Protein AF-A0A820NND4-F1 (afdb_monomer)

Foldseek 3Di:
DDDPPDPDPPDPPPPLAQQADDPDNVVSQQQGFQLLLQDLVSVVVVVVVVVVDPDDSVNRDDCVQFPDHRNDGNNVCVVVVVDRDDPPPPPVVVVCVVVVDPDDDDDPPPPVDPVVVVVVVVCCVVVVVVVCVVVVVVVVVVVVVVVVVVVVVVVVVVDDDDDD

Sequence (164 aa):
YETLGFFDQSDSLENVTGFLVGCYAFDALLQSSLICFFDSICLSNILAYFPTINITSDNILNINQTKFEPNTTIGTLANNLFIEDWTIETLFSVYYSKCAPILCIYTFTERNSFLQVLTTLLGVYGGLTVALRMCIPYAVRFWCNRKVANRNERKKDRAPCYIK

Secondary structure (DSSP, 8-state):
--------S-S-----TT----SSHHHHHHH-B-GGGG-HHHHHHHHHT-TT----GGGPPPGGG-SS-TT-BHHHHHHTTT---------HHHHHHHH--SS----------HHHHHHHHHHHHHHHHHHHHHHHHHHHHHHHHHHHHHHHHHHHTTPPPPP-

Organism: NCBI:txid433720

pLDDT: mean 77.4, std 16.3, range [33.5, 96.38]

Mean predicted aligned error: 18.75 Å

Radius of gyration: 41.76 Å; Cα contacts (8 Å, |Δi|>4): 82; chains: 1; bounding box: 80×32×127 Å

Structure (mmCIF, N/CA/C/O backbone):
data_AF-A0A820NND4-F1
#
_entry.id   AF-A0A820NND4-F1
#
loop_
_atom_site.group_PDB
_atom_site.id
_atom_site.type_symbol
_atom_site.label_atom_id
_atom_site.label_alt_id
_atom_site.label_comp_id
_atom_site.label_asym_id
_atom_site.label_entity_id
_atom_site.label_seq_id
_atom_site.pdbx_PDB_ins_code
_atom_site.Cartn_x
_atom_site.Cartn_y
_atom_site.Cartn_z
_atom_site.occupancy
_atom_site.B_iso_or_equiv
_atom_site.auth_seq_id
_atom_site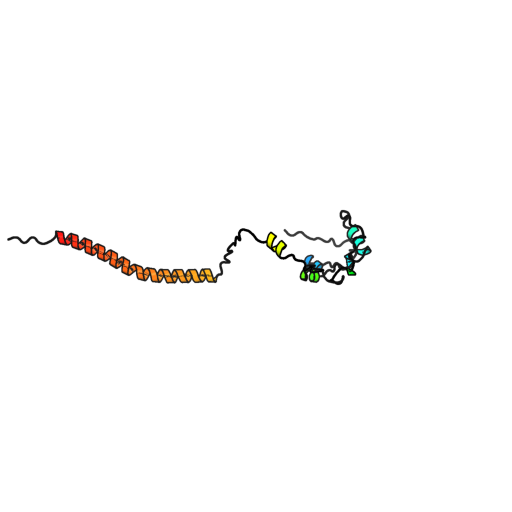.auth_comp_id
_atom_site.auth_asym_id
_atom_site.auth_atom_id
_atom_site.pdbx_PDB_model_num
ATOM 1 N N . TYR A 1 1 ? 7.160 -16.564 9.570 1.00 34.47 1 TYR A N 1
ATOM 2 C CA . TYR A 1 1 ? 6.862 -16.908 8.171 1.00 34.47 1 TYR A CA 1
ATOM 3 C C . TYR A 1 1 ? 7.721 -15.985 7.324 1.00 34.47 1 TYR A C 1
ATOM 5 O O . TYR A 1 1 ? 7.304 -14.907 6.948 1.00 34.47 1 TYR A O 1
ATOM 13 N N . GLU A 1 2 ? 8.984 -16.342 7.140 1.00 33.50 2 GLU A N 1
ATOM 14 C CA . GLU A 1 2 ? 9.898 -15.570 6.298 1.00 33.50 2 GLU A CA 1
ATOM 15 C C . GLU A 1 2 ? 10.087 -16.389 5.030 1.00 33.50 2 GLU A C 1
ATOM 17 O O . GLU A 1 2 ? 10.706 -17.450 5.051 1.00 33.50 2 GLU A O 1
ATOM 22 N N . THR A 1 3 ? 9.455 -15.969 3.939 1.00 41.94 3 THR A N 1
ATOM 23 C CA . THR A 1 3 ? 9.791 -16.505 2.623 1.00 41.94 3 THR A CA 1
ATOM 24 C C . THR A 1 3 ? 11.106 -15.863 2.211 1.00 41.94 3 THR A C 1
ATOM 26 O O . THR A 1 3 ? 11.145 -14.678 1.883 1.00 41.94 3 THR A O 1
ATOM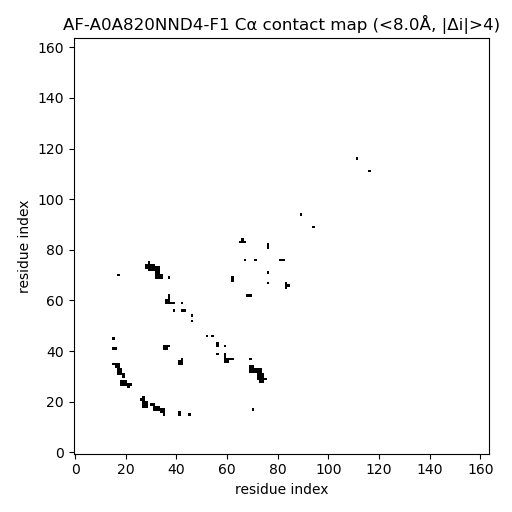 29 N N . LEU A 1 4 ? 12.181 -16.648 2.284 1.00 39.22 4 LEU A N 1
ATOM 30 C CA . LEU A 1 4 ? 13.488 -16.337 1.719 1.00 39.22 4 LEU A CA 1
ATOM 31 C C . LEU A 1 4 ? 13.320 -16.090 0.214 1.00 39.22 4 LEU A C 1
ATOM 33 O O . LEU A 1 4 ? 13.181 -17.029 -0.567 1.00 39.22 4 LEU A O 1
ATOM 37 N N . GLY A 1 5 ? 13.309 -14.819 -0.183 1.00 36.97 5 GLY A N 1
ATOM 38 C CA . GLY A 1 5 ? 13.517 -14.413 -1.567 1.00 36.97 5 GLY A CA 1
ATOM 39 C C . GLY A 1 5 ? 14.991 -14.589 -1.905 1.00 36.97 5 GLY A C 1
ATOM 40 O O . GLY A 1 5 ? 15.771 -13.651 -1.779 1.00 36.97 5 GLY A O 1
ATOM 41 N N . PHE A 1 6 ? 15.379 -15.812 -2.254 1.00 33.91 6 PHE A N 1
ATOM 42 C CA . PHE A 1 6 ? 16.713 -16.127 -2.751 1.00 33.91 6 PHE A CA 1
ATOM 43 C C . PHE A 1 6 ? 16.725 -15.823 -4.255 1.00 33.91 6 PHE A C 1
ATOM 45 O O . PHE A 1 6 ? 16.221 -16.611 -5.051 1.00 33.91 6 PHE A O 1
ATOM 52 N N . PHE A 1 7 ? 17.241 -14.656 -4.645 1.00 42.69 7 PHE A N 1
ATOM 53 C CA . PHE A 1 7 ? 17.721 -14.464 -6.012 1.00 42.69 7 PHE A CA 1
ATOM 54 C C . PHE A 1 7 ? 19.113 -15.086 -6.060 1.00 42.69 7 PHE A C 1
ATOM 56 O O . PHE A 1 7 ? 20.052 -14.560 -5.463 1.00 42.69 7 PHE A O 1
ATOM 63 N N . ASP A 1 8 ? 19.207 -16.260 -6.678 1.00 37.28 8 ASP A N 1
ATOM 64 C CA . ASP A 1 8 ? 20.468 -16.957 -6.879 1.00 37.28 8 ASP A CA 1
ATOM 65 C C . ASP A 1 8 ? 21.388 -16.097 -7.751 1.00 37.28 8 ASP A C 1
ATOM 67 O O . ASP A 1 8 ? 21.061 -15.726 -8.880 1.00 37.28 8 ASP A O 1
ATOM 71 N N . GLN A 1 9 ? 22.531 -15.725 -7.184 1.00 54.28 9 GLN A N 1
ATOM 72 C CA . GLN A 1 9 ? 23.549 -14.920 -7.837 1.00 54.28 9 GLN A CA 1
ATOM 73 C C . GLN A 1 9 ? 24.458 -15.829 -8.673 1.00 54.28 9 GLN A C 1
ATOM 75 O O . GLN A 1 9 ? 25.640 -15.982 -8.377 1.00 54.28 9 GLN A O 1
ATOM 80 N N . SER A 1 10 ? 23.902 -16.444 -9.717 1.00 45.97 10 SER A N 1
ATOM 81 C CA . SER A 1 10 ? 24.680 -17.152 -10.741 1.00 45.97 10 SER A CA 1
ATOM 82 C C . SER A 1 10 ? 23.904 -17.356 -12.039 1.00 45.97 10 SER A C 1
ATOM 84 O O . SER A 1 10 ? 23.789 -18.460 -12.543 1.00 45.97 10 SER A O 1
ATOM 86 N N . ASP A 1 11 ? 23.418 -16.269 -12.614 1.00 44.12 11 ASP A N 1
ATOM 87 C CA . ASP A 1 11 ? 23.246 -16.152 -14.058 1.00 44.12 11 ASP A CA 1
ATOM 88 C C . ASP A 1 11 ? 23.486 -14.683 -14.395 1.00 44.12 11 ASP A C 1
ATOM 90 O O . ASP A 1 11 ? 23.286 -13.810 -13.545 1.00 44.12 11 ASP A O 1
ATOM 94 N N . SER A 1 12 ? 24.001 -14.381 -15.584 1.00 47.91 12 SER A N 1
ATOM 95 C CA . SER A 1 12 ? 24.131 -13.000 -16.047 1.00 47.91 12 SER A CA 1
ATOM 96 C C . SER A 1 12 ? 22.742 -12.363 -16.045 1.00 47.91 12 SER A C 1
ATOM 98 O O . SER A 1 12 ? 21.985 -12.551 -16.993 1.00 47.91 12 SER A O 1
ATOM 100 N N . LEU A 1 13 ? 22.392 -11.677 -14.952 1.00 55.59 13 LEU A N 1
ATOM 101 C CA . LEU A 1 13 ? 21.123 -10.986 -14.798 1.00 55.59 13 LEU A CA 1
ATOM 102 C C . LEU A 1 13 ? 21.115 -9.901 -15.868 1.00 55.59 13 LEU A C 1
ATOM 104 O O . LEU A 1 13 ? 21.756 -8.860 -15.708 1.00 55.59 13 LEU A O 1
ATOM 108 N N . GLU A 1 14 ? 20.470 -10.187 -16.997 1.00 55.84 14 GLU A N 1
ATOM 109 C CA . GLU A 1 14 ? 20.181 -9.172 -17.992 1.00 55.84 14 GLU A CA 1
ATOM 110 C C . GLU A 1 14 ? 19.430 -8.072 -17.255 1.00 55.84 14 GLU A C 1
ATOM 112 O O . GLU A 1 14 ? 18.321 -8.264 -16.755 1.00 55.84 14 GLU A O 1
ATOM 117 N N . ASN A 1 15 ? 20.115 -6.946 -17.069 1.00 66.19 15 ASN A N 1
ATOM 118 C CA . ASN A 1 15 ? 19.592 -5.837 -16.306 1.00 66.19 15 ASN A CA 1
ATOM 119 C C . ASN A 1 15 ? 18.410 -5.262 -17.084 1.00 66.19 15 ASN A C 1
ATOM 121 O O . ASN A 1 15 ? 18.590 -4.531 -18.061 1.00 66.19 15 ASN A O 1
ATOM 125 N N . VAL A 1 16 ? 17.201 -5.638 -16.678 1.00 79.06 16 VAL A N 1
ATOM 126 C CA . VAL A 1 16 ? 15.974 -5.142 -17.284 1.00 79.06 16 VAL A CA 1
ATOM 127 C C . VAL A 1 16 ? 15.888 -3.649 -16.994 1.00 79.06 16 VAL A C 1
ATOM 129 O O . VAL A 1 16 ? 15.886 -3.216 -15.842 1.00 79.06 16 VAL A O 1
ATOM 132 N N . THR A 1 17 ? 15.829 -2.845 -18.053 1.00 81.75 17 THR A N 1
ATOM 133 C CA . THR A 1 17 ? 15.889 -1.387 -17.921 1.00 81.75 17 THR A CA 1
ATOM 134 C C . THR A 1 17 ? 14.736 -0.883 -17.051 1.00 81.75 17 THR A C 1
ATOM 136 O O . THR A 1 17 ? 13.571 -1.181 -17.308 1.00 81.75 17 THR A O 1
ATOM 139 N N . GLY A 1 18 ? 15.074 -0.116 -16.013 1.00 83.19 18 GLY A N 1
ATOM 140 C CA . GLY A 1 18 ? 14.122 0.440 -15.050 1.00 83.19 18 GLY A CA 1
ATOM 141 C C . GLY A 1 18 ? 13.883 -0.415 -13.807 1.00 83.19 18 GLY A C 1
ATOM 142 O O . GLY A 1 18 ? 13.487 0.140 -12.788 1.00 83.19 18 GLY A O 1
ATOM 143 N N . PHE A 1 19 ? 14.183 -1.715 -13.822 1.00 87.31 19 PHE A N 1
ATOM 144 C CA . PHE A 1 19 ? 14.053 -2.557 -12.633 1.00 87.31 19 PHE A CA 1
ATOM 145 C C . PHE A 1 19 ? 15.344 -2.553 -11.816 1.00 87.31 19 PHE A C 1
ATOM 147 O O . PHE A 1 19 ? 16.424 -2.858 -12.311 1.00 87.31 19 PHE A O 1
ATOM 154 N N . LEU A 1 20 ? 15.221 -2.205 -10.540 1.00 88.62 20 LEU A N 1
ATOM 155 C CA . LEU A 1 20 ? 16.307 -2.210 -9.571 1.00 88.62 20 LEU A CA 1
ATOM 156 C C . LEU A 1 20 ? 16.200 -3.451 -8.690 1.00 88.62 20 LEU A C 1
ATOM 158 O O . LEU A 1 20 ? 15.112 -3.863 -8.285 1.00 88.62 20 LEU A O 1
ATOM 162 N N . VAL A 1 21 ? 17.355 -4.009 -8.342 1.00 86.00 21 VAL A N 1
ATOM 163 C CA . VAL A 1 21 ? 17.486 -5.086 -7.359 1.00 86.00 21 VAL A CA 1
ATOM 164 C C . VAL A 1 21 ? 18.204 -4.523 -6.138 1.00 86.00 21 VAL A C 1
ATOM 166 O O . VAL A 1 21 ? 19.191 -3.799 -6.262 1.00 86.00 21 VAL A O 1
ATOM 169 N N . GLY A 1 22 ? 17.709 -4.843 -4.947 1.00 83.12 22 GLY A N 1
ATOM 170 C CA . GLY A 1 22 ? 18.282 -4.381 -3.688 1.00 83.12 22 GLY A CA 1
ATOM 171 C C . GLY A 1 22 ? 17.993 -5.346 -2.547 1.00 83.12 22 GLY A C 1
ATOM 172 O O . GLY A 1 22 ? 17.242 -6.306 -2.710 1.00 83.12 22 GLY A O 1
ATOM 173 N N . CYS A 1 23 ? 18.579 -5.083 -1.375 1.00 86.56 23 CYS A N 1
ATOM 174 C CA . CYS A 1 23 ? 18.433 -5.950 -0.199 1.00 86.56 23 CYS A CA 1
ATOM 175 C C . CYS A 1 23 ? 16.974 -6.093 0.263 1.00 86.56 23 CYS A C 1
ATOM 177 O O . CYS A 1 23 ? 16.589 -7.142 0.772 1.00 86.56 23 CYS A O 1
ATOM 179 N N . TYR A 1 24 ? 16.164 -5.047 0.070 1.00 88.56 24 TYR A N 1
ATOM 180 C CA . TYR A 1 24 ? 14.727 -5.073 0.316 1.00 88.56 24 TYR A CA 1
ATOM 181 C C . TYR A 1 24 ? 13.982 -5.001 -1.012 1.00 88.56 24 TYR A C 1
ATOM 183 O O . TYR A 1 24 ? 14.028 -3.981 -1.701 1.00 88.56 24 TYR A O 1
ATOM 191 N N . ALA A 1 25 ? 13.256 -6.072 -1.344 1.00 87.81 25 ALA A N 1
ATOM 192 C CA . ALA A 1 25 ? 12.493 -6.164 -2.588 1.00 87.81 25 ALA A CA 1
ATOM 193 C C . ALA A 1 25 ? 11.485 -5.012 -2.740 1.00 87.81 25 ALA A C 1
ATOM 195 O O . ALA A 1 25 ? 11.331 -4.478 -3.831 1.00 87.81 25 ALA A O 1
ATOM 196 N N . PHE A 1 26 ? 10.842 -4.586 -1.647 1.00 90.19 26 PHE A N 1
ATOM 197 C CA . PHE A 1 26 ? 9.904 -3.461 -1.670 1.00 90.19 26 PHE A CA 1
ATOM 198 C C . PHE A 1 26 ? 10.582 -2.113 -1.930 1.00 90.19 26 PHE A C 1
ATOM 200 O O . PHE A 1 26 ? 10.074 -1.341 -2.737 1.00 90.19 26 PHE A O 1
ATOM 207 N N . ASP A 1 27 ? 11.726 -1.831 -1.303 1.00 91.25 27 ASP A N 1
ATOM 208 C CA . ASP A 1 27 ? 12.440 -0.568 -1.533 1.00 91.25 27 ASP A CA 1
ATOM 209 C C . ASP A 1 27 ? 12.994 -0.504 -2.957 1.00 91.25 27 ASP A C 1
ATOM 211 O O . ASP A 1 27 ? 12.856 0.513 -3.637 1.00 91.25 27 ASP A O 1
ATOM 215 N N . ALA A 1 28 ? 13.563 -1.615 -3.433 1.00 90.62 28 ALA A N 1
ATOM 216 C CA . ALA A 1 28 ? 14.046 -1.742 -4.801 1.00 90.62 28 ALA A CA 1
ATOM 217 C C . ALA A 1 28 ? 12.901 -1.577 -5.813 1.00 90.62 28 ALA A C 1
ATOM 219 O O . ALA A 1 28 ? 13.035 -0.834 -6.785 1.00 90.62 28 ALA A O 1
ATOM 220 N N . LEU A 1 29 ? 11.737 -2.180 -5.541 1.00 92.56 29 LEU A N 1
ATOM 221 C CA . LEU A 1 29 ? 10.535 -2.015 -6.355 1.00 92.56 29 LEU A CA 1
ATOM 222 C C . LEU A 1 29 ? 10.077 -0.555 -6.383 1.00 92.56 29 LEU A C 1
ATOM 224 O O . LEU A 1 29 ? 9.863 -0.015 -7.458 1.00 92.56 29 LEU A O 1
ATOM 228 N N . LEU A 1 30 ? 9.961 0.116 -5.236 1.00 94.12 30 LEU A N 1
ATOM 229 C CA . LEU A 1 30 ? 9.502 1.510 -5.179 1.00 94.12 30 LEU A CA 1
ATOM 230 C C . LEU A 1 30 ? 10.455 2.480 -5.891 1.00 94.12 30 LEU A C 1
ATOM 232 O O . LEU A 1 30 ? 10.007 3.502 -6.410 1.00 94.12 30 LEU A O 1
ATOM 236 N N . GLN A 1 31 ? 11.750 2.172 -5.927 1.00 93.19 31 GLN A N 1
ATOM 237 C CA . GLN A 1 31 ? 12.744 2.961 -6.656 1.00 93.19 31 GLN A CA 1
ATOM 238 C C . GLN A 1 31 ? 12.804 2.623 -8.153 1.00 93.19 31 GLN A C 1
ATOM 240 O O . GLN A 1 31 ? 13.311 3.430 -8.929 1.00 93.19 31 GLN A O 1
ATOM 245 N N . SER A 1 32 ? 12.292 1.461 -8.565 1.00 93.44 32 SER A N 1
ATOM 246 C CA . SER A 1 32 ? 12.254 1.031 -9.967 1.00 93.44 32 SER A CA 1
ATOM 247 C C . SER A 1 32 ? 11.281 1.879 -10.792 1.00 93.44 32 SER A C 1
ATOM 249 O O . SER A 1 32 ? 10.390 2.522 -10.239 1.00 93.44 32 SER A O 1
ATOM 251 N N . SER A 1 33 ? 11.415 1.860 -12.116 1.00 93.00 33 SER A N 1
ATOM 252 C CA . SER A 1 33 ? 10.508 2.480 -13.087 1.00 93.00 33 SER A CA 1
ATOM 253 C C . SER A 1 33 ? 9.907 1.438 -14.037 1.00 93.00 33 SER A C 1
ATOM 255 O O . SER A 1 33 ? 10.498 0.391 -14.296 1.00 93.00 33 SER A O 1
ATOM 257 N N . LEU A 1 34 ? 8.720 1.727 -14.583 1.00 90.81 34 LEU A N 1
ATOM 258 C CA . LEU A 1 34 ? 8.012 0.841 -15.523 1.00 90.81 34 LEU A CA 1
ATOM 259 C C . LEU A 1 34 ? 8.397 1.094 -16.993 1.00 90.81 34 LEU A C 1
ATOM 261 O O . LEU A 1 34 ? 7.642 0.753 -17.902 1.00 90.81 34 LEU A O 1
ATOM 265 N N . ILE A 1 35 ? 9.563 1.686 -17.254 1.00 90.81 35 ILE A N 1
ATOM 266 C CA . ILE A 1 35 ? 9.974 2.089 -18.608 1.00 90.81 35 ILE A CA 1
ATOM 267 C C . ILE A 1 35 ? 9.987 0.920 -19.605 1.00 90.81 35 ILE A C 1
ATOM 269 O O . ILE A 1 35 ? 9.626 1.093 -20.765 1.00 90.81 35 ILE A O 1
ATOM 273 N N . CYS A 1 36 ? 10.315 -0.288 -19.140 1.00 88.12 36 CYS A N 1
ATOM 274 C CA . CYS A 1 36 ? 10.344 -1.502 -19.955 1.00 88.12 36 CYS A CA 1
ATOM 275 C C . CYS A 1 36 ? 8.993 -1.844 -20.613 1.00 88.12 36 CYS A C 1
ATOM 277 O O . CYS A 1 36 ? 8.965 -2.446 -21.681 1.00 88.12 36 CYS A O 1
ATOM 279 N N . PHE A 1 37 ? 7.866 -1.428 -20.024 1.00 87.69 37 PHE A N 1
ATOM 280 C CA . PHE A 1 37 ? 6.530 -1.692 -20.574 1.00 87.69 37 PHE A CA 1
ATOM 281 C C . PHE A 1 37 ? 6.187 -0.831 -21.800 1.00 87.69 37 PHE A C 1
ATOM 283 O O . PHE A 1 37 ? 5.192 -1.097 -22.476 1.00 87.69 37 PHE A O 1
ATOM 290 N N . PHE A 1 38 ? 7.009 0.180 -22.096 1.00 88.50 38 PHE A N 1
ATOM 291 C CA . PHE A 1 38 ? 6.901 1.029 -23.284 1.00 88.50 38 PHE A CA 1
ATOM 292 C C . PHE A 1 38 ? 7.840 0.576 -24.418 1.00 88.50 38 PHE A C 1
ATOM 294 O O . PHE A 1 38 ? 7.802 1.151 -25.504 1.00 88.50 38 PHE A O 1
ATOM 301 N N . ASP A 1 39 ? 8.673 -0.449 -24.191 1.00 88.00 39 ASP A N 1
ATOM 302 C CA . ASP A 1 39 ? 9.608 -0.992 -25.179 1.00 88.00 39 ASP A CA 1
ATOM 303 C C . ASP A 1 39 ? 9.261 -2.449 -25.521 1.00 88.00 39 ASP A C 1
ATOM 305 O O . ASP A 1 39 ? 9.293 -3.345 -24.674 1.00 88.00 39 ASP A O 1
ATOM 309 N N . SER A 1 40 ? 8.977 -2.689 -26.802 1.00 85.19 40 SER A N 1
ATOM 310 C CA . SER A 1 40 ? 8.675 -4.013 -27.358 1.00 85.19 40 SER A CA 1
ATOM 311 C C . SER A 1 40 ? 9.725 -5.084 -27.049 1.00 85.19 40 SER A C 1
ATOM 313 O O . SER A 1 40 ? 9.373 -6.234 -26.780 1.00 85.19 40 SER A O 1
ATOM 315 N N . ILE A 1 41 ? 11.009 -4.722 -27.088 1.00 85.75 41 ILE A N 1
ATOM 316 C CA . ILE A 1 41 ? 12.129 -5.655 -26.957 1.00 85.75 41 ILE A CA 1
ATOM 317 C C . ILE A 1 41 ? 12.269 -6.033 -25.489 1.00 85.75 41 ILE A C 1
ATOM 319 O O . ILE A 1 41 ? 12.308 -7.213 -25.143 1.00 85.75 41 ILE A O 1
ATOM 323 N N . CYS A 1 42 ? 12.263 -5.023 -24.619 1.00 86.81 42 CYS A N 1
ATOM 324 C CA . CYS A 1 42 ? 12.365 -5.219 -23.182 1.00 86.81 42 CYS A CA 1
ATOM 325 C C . CYS A 1 42 ? 11.200 -6.070 -22.649 1.00 86.81 42 CYS A C 1
ATOM 327 O O . CYS A 1 42 ? 11.419 -7.047 -21.930 1.00 86.81 42 CYS A O 1
ATOM 329 N N . LEU A 1 43 ? 9.969 -5.759 -23.067 1.00 86.25 43 LEU A N 1
ATOM 330 C CA . LEU A 1 43 ? 8.781 -6.516 -22.679 1.00 86.25 43 LEU A CA 1
ATOM 331 C C . LEU A 1 43 ? 8.843 -7.973 -23.162 1.00 86.25 43 LEU A C 1
ATOM 333 O O . LEU A 1 43 ? 8.530 -8.883 -22.395 1.00 86.25 43 LEU A O 1
ATOM 337 N N . SER A 1 44 ? 9.287 -8.208 -24.400 1.00 85.12 44 SER A N 1
ATOM 338 C CA . SER A 1 44 ? 9.428 -9.563 -24.954 1.00 85.12 44 SER A CA 1
ATOM 339 C C . SER A 1 44 ? 10.450 -10.398 -24.178 1.00 85.12 44 SER A C 1
ATOM 341 O O . SER A 1 44 ? 10.199 -11.573 -23.906 1.00 85.12 44 SER A O 1
ATOM 343 N N . ASN A 1 45 ? 11.562 -9.786 -23.759 1.00 84.50 45 ASN A N 1
ATOM 344 C CA . ASN A 1 45 ? 12.580 -10.455 -22.950 1.00 84.50 45 ASN A CA 1
ATOM 345 C C . ASN A 1 45 ? 12.034 -10.850 -21.574 1.00 84.50 45 ASN A C 1
ATOM 347 O O . ASN A 1 45 ? 12.250 -11.977 -21.142 1.00 84.50 45 ASN A O 1
ATOM 351 N N . ILE A 1 46 ? 11.269 -9.974 -20.908 1.00 84.06 46 ILE A N 1
ATOM 352 C CA . ILE A 1 46 ? 10.606 -10.324 -19.640 1.00 84.06 46 ILE A CA 1
ATOM 353 C C . ILE A 1 46 ? 9.619 -11.476 -19.847 1.00 84.06 46 ILE A C 1
ATOM 355 O O . ILE A 1 46 ? 9.624 -12.438 -19.081 1.00 84.06 46 ILE A O 1
ATOM 359 N N . LEU A 1 47 ? 8.764 -11.391 -20.870 1.00 85.62 47 LEU A N 1
ATOM 360 C CA . LEU A 1 47 ? 7.726 -12.393 -21.127 1.00 85.62 47 LEU A CA 1
ATOM 361 C C . LEU A 1 47 ? 8.311 -13.780 -21.429 1.00 85.62 47 LEU A C 1
ATOM 363 O O . LEU A 1 47 ? 7.689 -14.781 -21.080 1.00 85.62 47 LEU A O 1
ATOM 367 N N . ALA A 1 48 ? 9.526 -13.858 -21.980 1.00 83.56 48 ALA A N 1
ATOM 368 C CA . ALA A 1 48 ? 10.230 -15.123 -22.185 1.00 83.56 48 ALA A CA 1
ATOM 369 C C . ALA A 1 48 ? 10.484 -15.896 -20.874 1.00 83.56 48 ALA A C 1
ATOM 371 O O . ALA A 1 48 ? 10.471 -17.127 -20.879 1.00 83.56 48 ALA A O 1
ATOM 372 N N . TYR A 1 49 ? 10.647 -15.199 -19.742 1.00 83.06 49 TYR A N 1
ATOM 373 C CA . TYR A 1 49 ? 10.782 -15.827 -18.421 1.00 83.06 49 TYR A CA 1
ATOM 374 C C . TYR A 1 49 ? 9.444 -16.319 -17.844 1.00 83.06 49 TYR A C 1
ATOM 376 O O . TYR A 1 49 ? 9.435 -17.117 -16.905 1.00 83.06 49 TYR A O 1
ATOM 384 N N . PHE A 1 50 ? 8.310 -15.885 -18.406 1.00 83.94 50 PHE A N 1
ATOM 385 C CA . PHE A 1 50 ? 6.962 -16.226 -17.946 1.00 83.94 50 PHE A CA 1
ATOM 386 C C . PHE A 1 50 ? 6.141 -16.905 -19.057 1.00 83.94 50 PHE A C 1
ATOM 388 O O . PHE A 1 50 ? 5.157 -16.341 -19.538 1.00 83.94 50 PHE A O 1
ATOM 395 N N . PRO A 1 51 ? 6.473 -18.154 -19.437 1.00 78.50 51 PRO A N 1
ATOM 396 C CA . PRO A 1 51 ? 5.866 -18.842 -20.584 1.00 78.50 51 PRO A CA 1
ATOM 397 C C . PRO A 1 51 ? 4.360 -19.122 -20.441 1.00 78.50 51 PRO A C 1
ATOM 399 O O . PRO A 1 51 ? 3.701 -19.490 -21.408 1.00 78.50 51 PRO A O 1
ATOM 402 N N . THR A 1 52 ? 3.795 -18.977 -19.240 1.00 82.00 52 THR A N 1
ATOM 403 C CA . THR A 1 52 ? 2.355 -19.124 -18.982 1.00 82.00 52 THR A CA 1
ATOM 404 C C . THR A 1 52 ? 1.550 -17.865 -19.313 1.00 82.00 52 THR A C 1
ATOM 406 O O . THR A 1 52 ? 0.322 -17.930 -19.388 1.00 82.00 52 THR A O 1
ATOM 409 N N . ILE A 1 53 ? 2.214 -16.723 -19.512 1.00 76.81 53 ILE A N 1
ATOM 410 C CA . ILE A 1 53 ? 1.585 -15.442 -19.821 1.00 76.81 53 ILE A CA 1
ATOM 411 C C . ILE A 1 53 ? 1.502 -15.298 -21.344 1.00 76.81 53 ILE A C 1
ATOM 413 O O . ILE A 1 53 ? 2.478 -14.973 -22.010 1.00 76.81 53 ILE A O 1
ATOM 417 N N . ASN A 1 54 ? 0.312 -15.522 -21.905 1.00 68.94 54 ASN A N 1
ATOM 418 C CA . ASN A 1 54 ? 0.058 -15.390 -23.342 1.00 68.94 54 ASN A CA 1
ATOM 419 C C . ASN A 1 54 ? -0.220 -13.925 -23.732 1.00 68.94 54 ASN A C 1
ATOM 421 O O . ASN A 1 54 ? -1.305 -13.593 -24.211 1.00 68.94 54 ASN A O 1
ATOM 425 N N . ILE A 1 55 ? 0.728 -13.033 -23.438 1.00 68.94 55 ILE A N 1
ATOM 426 C CA . ILE A 1 55 ? 0.680 -11.624 -23.841 1.00 68.94 55 ILE A CA 1
ATOM 427 C C . ILE A 1 55 ? 1.517 -11.474 -25.109 1.00 68.94 55 ILE A C 1
ATOM 429 O O . ILE A 1 55 ? 2.692 -11.827 -25.134 1.00 68.94 55 ILE A O 1
ATOM 433 N N . THR A 1 56 ? 0.907 -10.959 -26.170 1.00 65.69 56 THR A N 1
ATOM 434 C CA . THR A 1 56 ? 1.600 -10.618 -27.413 1.00 65.69 56 THR A CA 1
ATOM 435 C C . THR A 1 56 ? 2.315 -9.275 -27.276 1.00 65.69 56 THR A C 1
ATOM 437 O O . THR A 1 56 ? 1.861 -8.393 -26.546 1.00 65.69 56 THR A O 1
ATOM 440 N N . SER A 1 57 ? 3.402 -9.086 -28.029 1.00 63.53 57 SER A N 1
ATOM 441 C CA . SER A 1 57 ? 4.155 -7.823 -28.114 1.00 63.53 57 SER A CA 1
ATOM 442 C C . SER A 1 57 ? 3.316 -6.623 -28.575 1.00 63.53 57 SER A C 1
ATOM 444 O O . SER A 1 57 ? 3.786 -5.499 -28.506 1.00 63.53 57 SER A O 1
ATOM 446 N N . ASP A 1 58 ? 2.078 -6.832 -29.019 1.00 62.50 58 ASP A N 1
ATOM 447 C CA . ASP A 1 58 ? 1.136 -5.768 -29.385 1.00 62.50 58 ASP A CA 1
ATOM 448 C C . ASP A 1 58 ? 0.527 -5.040 -28.168 1.00 62.50 58 ASP A C 1
ATOM 450 O O . ASP A 1 58 ? -0.114 -4.004 -28.326 1.00 62.50 58 ASP A O 1
ATOM 454 N N . ASN A 1 59 ? 0.749 -5.538 -26.945 1.00 71.00 59 ASN A N 1
ATOM 455 C CA . ASN A 1 59 ? 0.206 -4.961 -25.707 1.00 71.00 59 ASN A CA 1
ATOM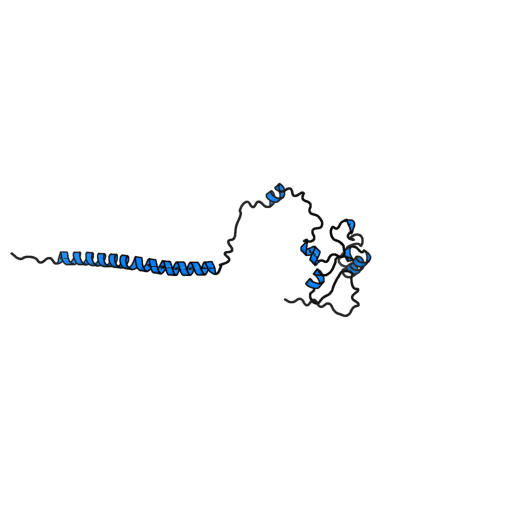 456 C C . ASN A 1 59 ? 1.123 -3.895 -25.070 1.00 71.00 59 ASN A C 1
ATOM 458 O O . ASN A 1 59 ? 1.040 -3.645 -23.865 1.00 71.00 59 ASN A O 1
ATOM 462 N N . ILE A 1 60 ? 2.022 -3.294 -25.851 1.00 82.00 60 ILE A N 1
ATOM 463 C CA . ILE A 1 60 ? 2.935 -2.243 -25.379 1.00 82.00 60 ILE A CA 1
ATOM 464 C C . ILE A 1 60 ? 2.136 -1.011 -24.954 1.00 82.00 60 ILE A C 1
ATOM 466 O O . ILE A 1 60 ? 1.195 -0.593 -25.633 1.00 82.00 60 ILE A O 1
ATOM 470 N N . LEU A 1 61 ? 2.538 -0.403 -23.837 1.00 83.56 61 LEU A N 1
ATOM 471 C CA . LEU A 1 61 ? 1.944 0.849 -23.384 1.00 83.56 61 LEU A CA 1
ATOM 472 C C . LEU A 1 61 ? 2.341 1.993 -24.318 1.00 83.56 61 LEU A C 1
ATOM 474 O O . LEU A 1 61 ? 3.501 2.147 -24.698 1.00 83.56 61 LEU A O 1
ATOM 478 N N . ASN A 1 62 ? 1.372 2.834 -24.671 1.00 83.31 62 ASN A N 1
ATOM 479 C CA . ASN A 1 62 ? 1.624 4.010 -25.489 1.00 83.31 62 ASN A CA 1
ATOM 480 C C . ASN A 1 62 ? 1.963 5.209 -24.599 1.00 83.31 62 ASN A C 1
ATOM 482 O O . ASN A 1 62 ? 1.138 5.640 -23.794 1.00 83.31 62 ASN A O 1
ATOM 486 N N . ILE A 1 63 ? 3.140 5.798 -24.810 1.00 83.88 63 ILE A N 1
ATOM 487 C CA . ILE A 1 63 ? 3.611 6.984 -24.079 1.00 83.88 63 ILE A CA 1
ATOM 488 C C . ILE A 1 63 ? 2.660 8.186 -24.196 1.00 83.88 63 ILE A C 1
ATOM 490 O O . ILE A 1 63 ? 2.600 9.018 -23.301 1.00 83.88 63 ILE A O 1
ATOM 494 N N . ASN A 1 64 ? 1.878 8.271 -25.277 1.00 83.44 64 ASN A N 1
ATOM 495 C CA . ASN A 1 64 ? 0.941 9.377 -25.498 1.00 83.44 64 ASN A CA 1
ATOM 496 C C . ASN A 1 64 ? -0.385 9.227 -24.733 1.00 83.44 64 ASN A C 1
ATOM 498 O O . ASN A 1 64 ? -1.214 10.133 -24.781 1.00 83.44 64 ASN A O 1
ATOM 502 N N . GLN A 1 65 ? -0.623 8.079 -24.094 1.00 84.62 65 GLN A N 1
ATOM 503 C CA . GLN A 1 65 ? -1.858 7.782 -23.359 1.00 84.62 65 GLN A CA 1
ATOM 504 C C . GLN A 1 65 ? -1.669 7.825 -21.840 1.00 84.62 65 GLN A C 1
ATOM 506 O O . GLN A 1 65 ? -2.627 7.590 -21.110 1.00 84.62 65 GLN A O 1
ATOM 511 N N . THR A 1 66 ? -0.453 8.104 -21.366 1.00 87.12 66 THR A N 1
ATOM 512 C CA . THR A 1 66 ? -0.128 8.147 -19.941 1.00 87.12 66 THR A CA 1
ATOM 513 C C . THR A 1 66 ? 0.138 9.576 -19.499 1.00 87.12 66 THR A C 1
ATOM 515 O O . THR A 1 66 ? 0.758 10.369 -20.208 1.00 87.12 66 THR A O 1
ATOM 518 N N . LYS A 1 67 ? -0.308 9.911 -18.291 1.00 89.56 67 LYS A N 1
ATOM 519 C CA . LYS A 1 67 ? -0.018 11.194 -17.647 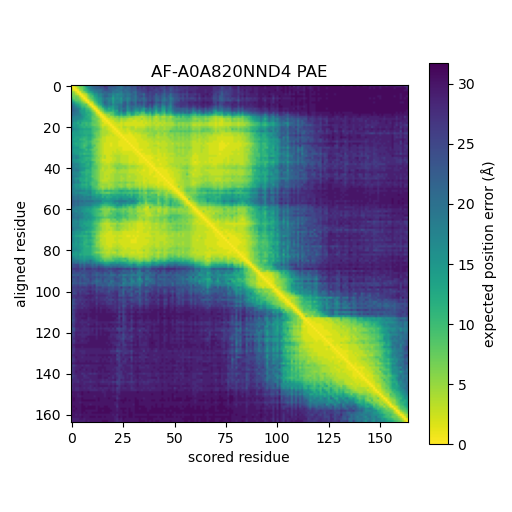1.00 89.56 67 LYS A CA 1
ATOM 520 C C . LYS A 1 67 ? 1.407 11.232 -17.096 1.00 89.56 67 LYS A C 1
ATOM 522 O O . LYS A 1 67 ? 2.007 12.303 -16.997 1.00 89.56 67 LYS A O 1
ATOM 527 N N . PHE A 1 68 ? 1.925 10.079 -16.684 1.00 89.50 68 PHE A N 1
ATOM 528 C CA . PHE A 1 68 ? 3.255 9.958 -16.099 1.00 89.50 68 PHE A CA 1
ATOM 529 C C . PHE A 1 68 ? 4.319 9.728 -17.171 1.00 89.50 68 PHE A C 1
ATOM 531 O O . PHE A 1 68 ? 4.092 9.032 -18.161 1.00 89.50 68 PHE A O 1
ATOM 538 N N . GLU A 1 69 ? 5.503 10.299 -16.947 1.00 89.81 69 GLU A N 1
ATOM 539 C CA . GLU A 1 69 ? 6.667 10.066 -17.800 1.00 89.81 69 GLU A CA 1
ATOM 540 C C . GLU A 1 69 ? 7.196 8.631 -17.570 1.00 89.81 69 GLU A C 1
ATOM 542 O O . GLU A 1 69 ? 7.222 8.184 -16.418 1.00 89.81 69 GLU A O 1
ATOM 547 N N . PRO A 1 70 ? 7.644 7.887 -18.601 1.00 87.12 70 PRO A N 1
ATOM 548 C CA . PRO A 1 70 ? 8.052 6.480 -18.452 1.00 87.12 70 PRO A CA 1
ATOM 549 C C . PRO A 1 70 ? 9.198 6.218 -17.462 1.00 87.12 70 PRO A C 1
ATOM 551 O O . PRO A 1 70 ? 9.357 5.099 -16.978 1.00 87.12 70 PRO A O 1
ATOM 554 N N . ASN A 1 71 ? 10.009 7.232 -17.152 1.00 89.31 71 ASN A N 1
ATOM 555 C CA . ASN A 1 71 ? 11.097 7.161 -16.169 1.00 89.31 71 ASN A CA 1
ATOM 556 C C . ASN A 1 71 ? 10.625 7.368 -14.715 1.00 89.31 71 ASN A C 1
ATOM 558 O O . ASN A 1 71 ? 11.443 7.309 -13.796 1.00 89.31 71 ASN A O 1
ATOM 562 N N . THR A 1 72 ? 9.330 7.614 -14.498 1.00 92.69 72 THR A N 1
ATOM 563 C CA . THR A 1 72 ? 8.758 7.829 -13.168 1.00 92.69 72 THR A CA 1
ATOM 564 C C . THR A 1 72 ? 8.906 6.566 -12.325 1.00 92.69 72 THR A C 1
ATOM 566 O O . THR A 1 72 ? 8.673 5.448 -12.792 1.00 92.69 72 THR A O 1
ATOM 569 N N . THR A 1 73 ? 9.282 6.739 -11.058 1.00 94.81 73 THR A N 1
ATOM 570 C CA . THR A 1 73 ? 9.433 5.614 -10.135 1.00 94.81 73 THR A CA 1
ATOM 571 C C . THR A 1 73 ? 8.079 5.051 -9.707 1.00 94.81 73 THR A C 1
ATOM 573 O O . THR A 1 73 ? 7.103 5.787 -9.532 1.00 94.81 73 THR A O 1
ATOM 576 N N . ILE A 1 74 ? 8.030 3.744 -9.453 1.00 94.88 74 ILE A N 1
ATOM 577 C CA . ILE A 1 74 ? 6.849 3.036 -8.948 1.00 94.88 74 ILE A CA 1
ATOM 578 C C . ILE A 1 74 ? 6.375 3.660 -7.633 1.00 94.88 74 ILE A C 1
ATOM 580 O O . ILE A 1 74 ? 5.175 3.780 -7.412 1.00 94.88 74 ILE A O 1
ATOM 584 N N . GLY A 1 75 ? 7.286 4.123 -6.776 1.00 94.81 75 GLY A N 1
ATOM 585 C CA . GLY A 1 75 ? 6.932 4.822 -5.543 1.00 94.81 75 GLY A CA 1
ATOM 586 C C . GLY A 1 75 ? 6.199 6.139 -5.791 1.00 94.81 75 GLY A C 1
ATOM 587 O O . GLY A 1 75 ? 5.218 6.437 -5.112 1.00 94.81 75 GLY A O 1
ATOM 588 N N . THR A 1 76 ? 6.607 6.907 -6.804 1.00 94.19 76 THR A N 1
ATOM 589 C CA . THR A 1 76 ? 5.901 8.139 -7.192 1.00 94.19 76 THR A CA 1
ATOM 590 C C . THR A 1 76 ? 4.525 7.819 -7.767 1.00 94.19 76 THR A C 1
ATOM 592 O O . THR A 1 76 ? 3.549 8.504 -7.456 1.00 94.19 76 THR A O 1
ATOM 595 N N . LEU A 1 77 ? 4.425 6.749 -8.553 1.00 94.38 77 LEU A N 1
ATOM 596 C CA . LEU A 1 77 ? 3.165 6.289 -9.123 1.00 94.38 77 LEU A CA 1
ATOM 597 C C . LEU A 1 77 ? 2.196 5.786 -8.038 1.00 94.38 77 LEU A C 1
ATOM 599 O O . LEU A 1 77 ? 1.032 6.178 -8.021 1.00 94.38 77 LEU A O 1
ATOM 603 N N . ALA A 1 78 ? 2.697 5.028 -7.060 1.00 94.31 78 ALA A N 1
ATOM 604 C CA . ALA A 1 78 ? 1.946 4.571 -5.891 1.00 94.31 78 ALA A CA 1
ATOM 605 C C . ALA A 1 78 ? 1.454 5.734 -5.018 1.00 94.31 78 ALA A C 1
ATOM 607 O O . ALA A 1 78 ? 0.304 5.726 -4.582 1.00 94.31 78 ALA A O 1
ATOM 608 N N . ASN A 1 79 ? 2.277 6.770 -4.824 1.00 94.88 79 ASN A N 1
ATOM 609 C CA . ASN A 1 79 ? 1.867 7.993 -4.127 1.00 94.88 79 ASN A CA 1
ATOM 610 C C . ASN A 1 79 ? 0.739 8.740 -4.859 1.00 94.88 79 ASN A C 1
ATOM 612 O O . ASN A 1 79 ? -0.063 9.417 -4.221 1.00 94.88 79 ASN A O 1
ATOM 616 N N . ASN A 1 80 ? 0.652 8.587 -6.183 1.00 92.69 80 ASN A N 1
ATOM 617 C CA . ASN A 1 80 ? -0.446 9.094 -7.007 1.00 92.69 80 ASN A CA 1
ATOM 618 C C . ASN A 1 80 ? -1.530 8.034 -7.276 1.00 92.69 80 ASN A C 1
ATOM 620 O O . ASN A 1 80 ? -2.356 8.218 -8.171 1.00 92.69 80 ASN A O 1
ATOM 624 N N . LEU A 1 81 ? -1.538 6.933 -6.513 1.00 91.19 81 LEU A N 1
ATOM 625 C CA . LEU A 1 81 ? -2.517 5.844 -6.598 1.00 91.19 81 LEU A CA 1
ATOM 626 C C . LEU A 1 81 ? -2.628 5.201 -7.995 1.00 91.19 81 LEU A C 1
ATOM 628 O O . LEU A 1 81 ? -3.649 4.589 -8.292 1.00 91.19 81 LEU A O 1
ATOM 632 N N . PHE A 1 82 ? -1.601 5.329 -8.845 1.00 90.12 82 PHE A N 1
ATOM 633 C CA . PHE A 1 82 ? -1.628 4.898 -10.252 1.00 90.12 82 PHE A CA 1
ATOM 634 C C . PHE A 1 82 ? -2.758 5.550 -11.076 1.00 90.12 82 PHE A C 1
ATOM 636 O O . PHE A 1 82 ? -3.241 4.978 -12.051 1.00 90.12 82 PHE A O 1
ATOM 643 N N . ILE A 1 83 ? -3.218 6.742 -10.683 1.00 89.81 83 ILE A N 1
ATOM 644 C CA . ILE A 1 83 ? -4.340 7.408 -11.352 1.00 89.81 83 ILE A CA 1
ATOM 645 C C . ILE A 1 83 ? -3.830 8.214 -12.548 1.00 89.81 83 ILE A C 1
ATOM 647 O O . ILE A 1 83 ? -3.231 9.279 -12.375 1.00 89.81 83 ILE A O 1
ATOM 651 N N . GLU A 1 84 ? -4.112 7.709 -13.750 1.00 87.12 84 GLU A N 1
ATOM 652 C CA . GLU A 1 84 ? -3.812 8.374 -15.025 1.00 87.12 84 GLU A CA 1
ATOM 653 C C . GLU A 1 84 ? -4.747 9.570 -15.259 1.00 87.12 84 GLU A C 1
ATOM 655 O O . GLU A 1 84 ? -4.280 10.704 -15.339 1.00 87.12 84 GLU A O 1
ATOM 660 N N . ASP A 1 85 ? -6.066 9.342 -15.239 1.00 84.06 85 ASP A N 1
ATOM 661 C CA . ASP A 1 85 ? -7.085 10.372 -15.456 1.00 84.06 85 ASP A CA 1
ATOM 662 C C . ASP A 1 85 ? -8.235 10.284 -14.447 1.00 84.06 85 ASP A C 1
ATOM 664 O O . ASP A 1 85 ? -8.708 9.207 -14.079 1.00 84.06 85 ASP A O 1
ATOM 668 N N . TRP A 1 86 ? -8.735 11.451 -14.034 1.00 76.69 86 TRP A N 1
ATOM 669 C CA . TRP A 1 86 ? -9.934 11.568 -13.208 1.00 76.69 86 TRP A CA 1
ATOM 670 C C . TRP A 1 86 ? -11.148 11.838 -14.096 1.00 76.69 86 TRP A C 1
ATOM 672 O O . TRP A 1 86 ? -11.393 12.975 -14.498 1.00 76.69 86 TRP A O 1
ATOM 682 N N . THR A 1 87 ? -11.946 10.812 -14.383 1.00 70.88 87 THR A N 1
ATOM 683 C CA . THR A 1 87 ? -13.234 11.003 -15.062 1.00 70.88 87 THR A CA 1
ATOM 684 C C . THR A 1 87 ? -14.270 11.480 -14.041 1.00 70.88 87 THR A C 1
ATOM 686 O O . THR A 1 87 ? -14.812 10.697 -13.265 1.00 70.88 87 THR A O 1
ATOM 689 N N . ILE A 1 88 ? -14.553 12.785 -14.013 1.00 69.94 88 ILE A N 1
ATOM 690 C CA . ILE A 1 88 ? -15.496 13.411 -13.059 1.00 69.94 88 ILE A CA 1
ATOM 691 C C . ILE A 1 88 ? -16.967 13.192 -13.485 1.00 69.94 88 ILE A C 1
ATOM 693 O O . ILE A 1 88 ? -17.882 13.834 -12.979 1.00 69.94 88 ILE A O 1
ATOM 697 N N . GLU A 1 89 ? -17.253 12.230 -14.365 1.00 67.44 89 GLU A N 1
ATOM 698 C CA . GLU A 1 89 ? -18.623 11.811 -14.706 1.00 67.44 89 GLU A CA 1
ATOM 699 C C . GLU A 1 89 ? -19.223 10.886 -13.636 1.00 67.44 89 GLU A C 1
ATOM 701 O O . GLU A 1 89 ? -19.860 9.869 -13.910 1.00 67.44 89 GLU A O 1
ATOM 706 N N . THR A 1 90 ? -19.018 11.225 -12.366 1.00 61.31 90 THR A N 1
ATOM 707 C CA . THR A 1 90 ? -19.664 10.496 -11.282 1.00 61.31 90 THR A CA 1
ATOM 708 C C . THR A 1 90 ? -21.124 10.934 -11.226 1.00 61.31 90 THR A C 1
ATOM 710 O O . THR A 1 90 ? -21.453 12.019 -10.747 1.00 61.31 90 THR A O 1
ATOM 713 N N . LEU A 1 91 ? -22.038 10.090 -11.718 1.00 68.06 91 LEU A N 1
ATOM 714 C CA . LEU A 1 91 ? -23.449 10.192 -11.347 1.00 68.06 91 LEU A CA 1
ATOM 715 C C . LEU A 1 91 ? -23.541 9.954 -9.839 1.00 68.06 91 LEU A C 1
ATOM 717 O O . LEU A 1 91 ? -23.717 8.828 -9.369 1.00 68.06 91 LEU A O 1
ATOM 721 N N . PHE A 1 92 ? -23.408 11.037 -9.078 1.00 71.69 92 PHE A N 1
ATOM 722 C CA . PHE A 1 92 ? -23.459 11.038 -7.622 1.00 71.69 92 PHE A CA 1
ATOM 723 C C . PHE A 1 92 ? -24.721 10.327 -7.112 1.00 71.69 92 PHE A C 1
ATOM 725 O O . PHE A 1 92 ? -24.670 9.602 -6.123 1.00 71.69 92 PHE A O 1
ATOM 732 N N . SER A 1 93 ? -25.832 10.441 -7.847 1.00 74.56 93 SER A N 1
ATOM 733 C CA . SER A 1 93 ? -27.083 9.727 -7.577 1.00 74.56 93 SER A CA 1
ATOM 734 C C . SER A 1 93 ? -26.941 8.201 -7.621 1.00 74.56 93 SER A C 1
ATOM 736 O O . SER A 1 93 ? -27.460 7.518 -6.739 1.00 74.56 93 SER A O 1
ATOM 738 N N . VAL A 1 94 ? -26.219 7.648 -8.601 1.00 75.62 94 VAL A N 1
ATOM 739 C CA . VAL A 1 94 ? -26.003 6.199 -8.743 1.00 75.62 94 VAL A CA 1
ATOM 740 C C . VAL A 1 94 ? -25.102 5.693 -7.622 1.00 75.62 94 VAL A C 1
ATOM 742 O O . VAL A 1 94 ? -25.450 4.713 -6.964 1.00 75.62 94 VAL A O 1
ATOM 745 N N . TYR A 1 95 ? -24.000 6.391 -7.343 1.00 73.81 95 TYR A N 1
ATOM 746 C CA . TYR A 1 95 ? -23.104 6.055 -6.234 1.00 73.81 95 TYR A CA 1
ATOM 747 C C . TYR A 1 95 ? -23.848 6.050 -4.891 1.00 73.81 95 TYR A C 1
ATOM 749 O O . TYR A 1 95 ? -23.812 5.064 -4.155 1.00 73.81 95 TYR A O 1
ATOM 757 N N . TYR A 1 96 ? -24.619 7.105 -4.614 1.00 76.31 96 TYR A N 1
ATOM 758 C CA . TYR A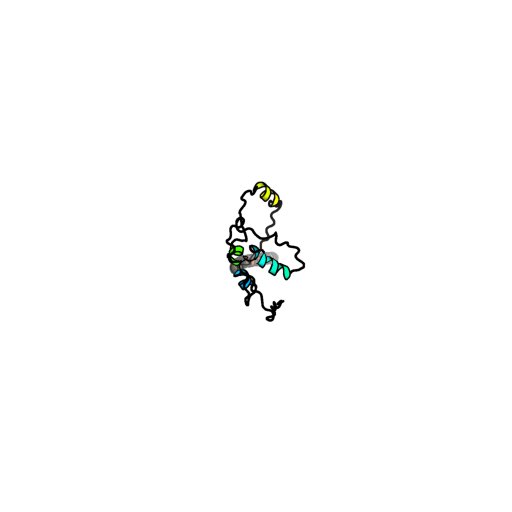 1 96 ? -25.388 7.215 -3.377 1.00 76.31 96 TYR A CA 1
ATOM 759 C C . TYR A 1 96 ? -26.484 6.147 -3.280 1.00 76.31 96 TYR A C 1
ATOM 761 O O . TYR A 1 96 ? -26.697 5.587 -2.211 1.00 76.31 96 TYR A O 1
ATOM 769 N N . SER A 1 97 ? -27.133 5.786 -4.394 1.00 79.00 97 SER A N 1
ATOM 770 C CA . SER A 1 97 ? -28.137 4.710 -4.409 1.00 79.00 97 SER A CA 1
ATOM 771 C C . SER A 1 97 ? -27.565 3.331 -4.059 1.00 79.00 97 SER A C 1
ATOM 773 O O . SER A 1 97 ? -28.278 2.488 -3.521 1.00 79.00 97 SER A O 1
ATOM 775 N N . LYS A 1 98 ? -26.279 3.091 -4.348 1.00 76.31 98 LYS A N 1
ATOM 776 C CA . LYS A 1 98 ? -25.583 1.840 -4.012 1.00 76.31 98 LYS A CA 1
ATOM 777 C C . LYS A 1 98 ? -25.004 1.859 -2.599 1.00 76.31 98 LYS A C 1
ATOM 779 O O . LYS A 1 98 ? -24.938 0.814 -1.961 1.00 76.31 98 LYS A O 1
ATOM 784 N N . CYS A 1 99 ? -24.614 3.035 -2.116 1.00 75.25 99 CYS A N 1
ATOM 785 C CA . CYS A 1 99 ? -23.953 3.228 -0.828 1.00 75.25 99 CYS A CA 1
ATOM 786 C C . CYS A 1 99 ? -24.861 3.810 0.267 1.00 75.25 99 CYS A C 1
ATOM 788 O O . CYS A 1 99 ? -24.341 4.220 1.299 1.00 75.25 99 CYS A O 1
ATOM 790 N N . ALA A 1 100 ? -26.184 3.849 0.078 1.00 76.00 100 ALA A N 1
ATOM 791 C CA . ALA A 1 100 ? -27.145 4.221 1.116 1.00 76.00 100 ALA A CA 1
ATOM 792 C C . ALA A 1 100 ? -27.615 2.960 1.862 1.00 76.00 100 ALA A C 1
ATOM 794 O O . ALA A 1 100 ? -28.582 2.319 1.436 1.00 76.00 100 ALA A O 1
ATOM 795 N N . PRO A 1 101 ? -26.943 2.545 2.953 1.00 73.06 101 PRO A N 1
ATOM 796 C CA . PRO A 1 101 ? -27.410 1.410 3.725 1.00 73.06 101 PRO A CA 1
ATOM 797 C C . PRO A 1 101 ? -28.750 1.772 4.372 1.00 73.06 101 PRO A C 1
ATOM 799 O O . PRO A 1 101 ? -28.926 2.858 4.919 1.00 73.06 101 PRO A O 1
ATOM 802 N N . ILE A 1 102 ? -29.694 0.835 4.342 1.00 76.31 102 ILE A N 1
ATOM 803 C CA . ILE A 1 102 ? -31.010 0.992 4.986 1.00 76.31 102 ILE A CA 1
ATOM 804 C C . ILE A 1 102 ? -30.850 1.135 6.512 1.00 76.31 102 ILE A C 1
ATOM 806 O O . ILE A 1 102 ? -31.684 1.739 7.182 1.00 76.31 102 ILE A O 1
ATOM 810 N N . LEU A 1 103 ? -29.757 0.593 7.061 1.00 77.38 103 LEU A N 1
ATOM 811 C CA . LEU A 1 103 ? -29.442 0.618 8.481 1.00 77.38 103 LEU A CA 1
ATOM 812 C C . LEU A 1 103 ? -27.951 0.922 8.681 1.00 77.38 103 LEU A C 1
ATOM 814 O O . LEU A 1 103 ? -27.091 0.143 8.271 1.00 77.38 103 LEU A O 1
ATOM 818 N N . CYS A 1 104 ? -27.642 2.036 9.343 1.00 72.44 104 CYS A N 1
ATOM 819 C CA . CYS A 1 104 ? -26.284 2.332 9.790 1.00 72.44 104 CYS A CA 1
ATOM 820 C C . CYS A 1 104 ? -26.024 1.626 11.122 1.00 72.44 104 CYS A C 1
ATOM 822 O O . CYS A 1 104 ? -26.581 2.011 12.150 1.00 72.44 104 CYS A O 1
ATOM 824 N N . ILE A 1 105 ? -25.160 0.611 11.112 1.00 75.06 105 ILE A N 1
ATOM 825 C CA . ILE A 1 105 ? -24.659 -0.020 12.335 1.00 75.06 105 ILE A CA 1
ATOM 826 C C . ILE A 1 105 ? -23.281 0.566 12.611 1.00 75.06 105 ILE A C 1
ATOM 828 O O . ILE A 1 105 ? -22.338 0.351 11.854 1.00 75.06 105 ILE A O 1
ATOM 832 N N . TYR A 1 106 ? -23.174 1.324 13.693 1.00 71.88 106 TYR A N 1
ATOM 833 C CA . TYR A 1 106 ? -21.908 1.847 14.177 1.00 71.88 106 TYR A CA 1
ATOM 834 C C . TYR A 1 106 ? -21.423 0.952 15.313 1.00 71.88 106 TYR A C 1
ATOM 836 O O . TYR A 1 106 ? -22.115 0.726 16.304 1.00 71.88 106 TYR A O 1
ATOM 844 N N . THR A 1 107 ? -20.218 0.418 15.163 1.00 71.75 107 THR A N 1
ATOM 845 C CA . THR A 1 107 ? -19.527 -0.265 16.251 1.00 71.75 107 THR A CA 1
ATOM 846 C C . THR A 1 107 ? -18.771 0.785 17.051 1.00 71.75 107 THR A C 1
ATOM 848 O O . THR A 1 107 ? -17.808 1.367 16.550 1.00 71.75 107 THR A O 1
ATOM 851 N N . PHE A 1 108 ? -19.183 1.034 18.294 1.00 69.12 108 PHE A N 1
ATOM 852 C CA . PHE A 1 108 ? -18.351 1.783 19.230 1.00 69.12 108 PHE A CA 1
ATOM 853 C C . PHE A 1 108 ? -17.127 0.942 19.583 1.00 69.12 108 PHE A C 1
ATOM 855 O O . PHE A 1 108 ? -17.152 0.115 20.491 1.00 69.12 108 PHE A O 1
ATOM 862 N N . THR A 1 109 ? -16.032 1.152 18.863 1.00 67.69 109 THR A N 1
ATOM 863 C CA . THR A 1 109 ? -14.717 0.768 19.360 1.00 67.69 109 THR A CA 1
ATOM 864 C C . THR A 1 109 ? -14.317 1.823 20.384 1.00 67.69 109 THR A C 1
ATOM 866 O O . THR A 1 109 ? -13.687 2.823 20.034 1.00 67.69 109 THR A O 1
ATOM 869 N N . GLU A 1 110 ? -14.732 1.654 21.641 1.00 64.81 110 GLU A N 1
ATOM 870 C CA . GLU A 1 110 ? -14.158 2.425 22.743 1.00 64.81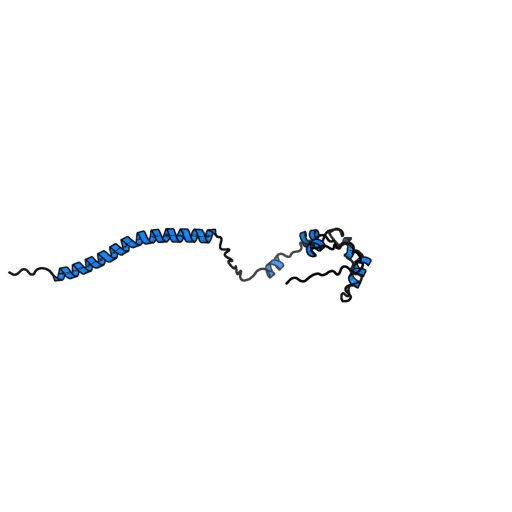 110 GLU A CA 1
ATOM 871 C C . GLU A 1 110 ? -12.656 2.112 22.780 1.00 64.81 110 GLU A C 1
ATOM 873 O O . GLU A 1 110 ? -12.210 1.090 23.304 1.00 64.81 1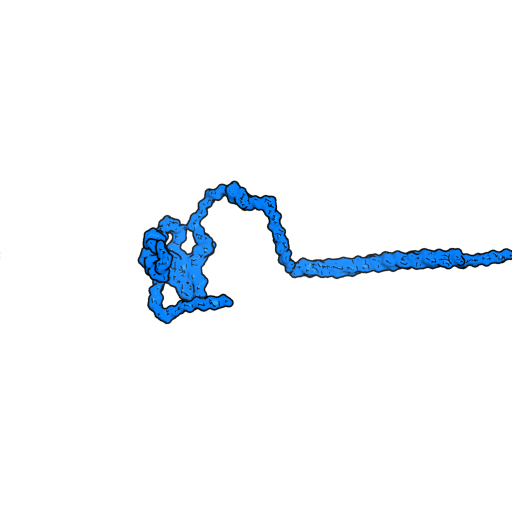10 GLU A O 1
ATOM 878 N N . ARG A 1 111 ? -11.840 2.985 22.180 1.00 62.41 111 ARG A N 1
ATOM 879 C CA . ARG A 1 111 ? -10.436 3.091 22.564 1.00 62.41 111 ARG A CA 1
ATOM 880 C C . ARG A 1 111 ? -10.481 3.597 23.992 1.00 62.41 111 ARG A C 1
ATOM 882 O O . ARG A 1 111 ? -10.622 4.802 24.180 1.00 62.41 111 ARG A O 1
ATOM 889 N N . ASN A 1 112 ? -10.410 2.679 24.957 1.00 63.38 112 ASN A N 1
ATOM 890 C CA . ASN A 1 112 ? -10.297 2.987 26.378 1.00 63.38 112 ASN A CA 1
ATOM 891 C C . ASN A 1 112 ? -9.106 3.931 26.556 1.00 63.38 112 ASN A C 1
ATOM 893 O O . ASN A 1 112 ? -7.951 3.515 26.671 1.00 63.38 112 ASN A O 1
ATOM 897 N N . SER A 1 113 ? -9.383 5.228 26.491 1.00 74.50 113 SER A N 1
ATOM 898 C CA . SER A 1 113 ? -8.370 6.238 26.692 1.00 74.50 113 SER A CA 1
ATOM 899 C C . SER A 1 113 ? -8.019 6.169 28.170 1.00 74.50 113 SER A C 1
ATOM 901 O O . SER A 1 113 ? -8.898 6.095 29.029 1.00 74.50 113 SER A O 1
ATOM 903 N N . PHE A 1 114 ? -6.729 6.151 28.487 1.00 85.19 114 PHE A N 1
ATOM 904 C CA . PHE A 1 114 ? -6.235 6.118 29.867 1.00 85.19 114 PHE A CA 1
ATOM 905 C C . PHE A 1 114 ? -6.949 7.145 30.776 1.00 85.19 114 PHE A C 1
ATOM 907 O O . PHE A 1 114 ? -7.230 6.880 31.944 1.00 85.19 114 PHE A O 1
ATOM 914 N N . LEU A 1 115 ? -7.337 8.288 30.201 1.00 85.69 115 LEU A N 1
ATOM 915 C CA . LEU A 1 115 ? -8.113 9.341 30.854 1.00 85.69 115 LEU A CA 1
ATOM 916 C C . LEU A 1 115 ? -9.511 8.893 31.314 1.00 85.69 115 LEU A C 1
ATOM 918 O O . LEU A 1 115 ? -9.949 9.285 32.394 1.00 85.69 115 LEU A O 1
ATOM 922 N N . GLN A 1 116 ? -10.209 8.058 30.548 1.00 85.81 116 GLN A N 1
ATOM 923 C CA . GLN A 1 116 ? -11.535 7.546 30.904 1.00 85.81 116 GLN A CA 1
ATOM 924 C C . GLN A 1 116 ? -11.469 6.607 32.116 1.00 85.81 116 GLN A C 1
ATOM 926 O O . GLN A 1 116 ? -12.294 6.694 33.025 1.00 85.81 116 GLN A O 1
ATOM 931 N N . VAL A 1 117 ? -10.431 5.772 32.200 1.00 89.81 117 VAL A N 1
ATOM 932 C CA . VAL A 1 117 ? -10.199 4.911 33.371 1.00 89.81 117 VAL A CA 1
ATOM 933 C C . VAL A 1 117 ? -9.881 5.758 34.607 1.00 89.81 117 VAL A C 1
ATOM 935 O O . VAL A 1 117 ? -10.470 5.555 35.670 1.00 89.81 117 VAL A O 1
ATOM 938 N N . LEU A 1 118 ? -9.002 6.754 34.466 1.00 93.06 118 LEU A N 1
ATOM 939 C CA . LEU A 1 118 ? -8.599 7.627 35.569 1.00 93.06 118 LEU A CA 1
ATOM 940 C C . LEU A 1 118 ? -9.767 8.461 36.116 1.00 93.06 118 LEU A C 1
ATOM 942 O O . LEU A 1 118 ? -9.967 8.533 37.328 1.00 93.06 118 LEU A O 1
ATOM 946 N N . THR A 1 119 ? -10.563 9.064 35.232 1.00 91.88 119 THR A N 1
ATOM 947 C CA . THR A 1 119 ? -11.740 9.862 35.620 1.00 91.88 119 THR A CA 1
ATOM 948 C C . THR A 1 119 ? -12.800 9.010 36.311 1.00 91.88 119 THR A C 1
ATOM 950 O O . THR A 1 119 ? -13.368 9.444 37.313 1.00 91.88 119 THR A O 1
ATOM 953 N N . THR A 1 120 ? -13.001 7.771 35.857 1.00 93.19 120 THR A N 1
ATOM 954 C CA . THR A 1 120 ? -13.925 6.832 36.505 1.00 93.19 120 THR A CA 1
ATOM 955 C C . THR A 1 120 ? -13.458 6.463 37.916 1.00 93.19 120 THR A C 1
ATOM 957 O O . THR A 1 120 ? -14.257 6.497 38.851 1.00 93.19 120 THR A O 1
ATOM 960 N N . LEU A 1 121 ? -12.165 6.182 38.114 1.00 95.06 121 LEU A N 1
ATOM 961 C CA . LEU A 1 121 ? -11.610 5.866 39.438 1.00 95.06 121 LEU A CA 1
ATOM 962 C C . LEU A 1 121 ? -11.745 7.036 40.418 1.00 95.06 121 LEU A C 1
ATOM 964 O O . LEU A 1 121 ? -12.184 6.845 41.554 1.00 95.06 121 LEU A O 1
ATOM 968 N N . LEU A 1 122 ? -11.416 8.250 39.969 1.00 94.88 122 LEU A N 1
ATOM 969 C CA . LEU A 1 122 ? -11.562 9.461 40.777 1.00 94.88 122 LEU A CA 1
ATOM 970 C C . LEU A 1 122 ? -13.033 9.725 41.129 1.00 94.88 122 LEU A C 1
ATOM 972 O O . LEU A 1 122 ? -13.343 10.041 42.280 1.00 94.88 122 LEU A O 1
ATOM 976 N N . GLY A 1 123 ? -13.939 9.533 40.166 1.00 95.19 123 GLY A N 1
ATOM 977 C CA . GLY A 1 123 ? -15.380 9.672 40.364 1.00 95.19 123 GLY A CA 1
ATOM 978 C C . GLY A 1 123 ? -15.935 8.680 41.386 1.00 95.19 123 GLY A C 1
ATOM 979 O O . GLY A 1 123 ? -16.657 9.080 42.299 1.00 95.19 123 GLY A O 1
ATOM 980 N N . VAL A 1 124 ? -15.556 7.402 41.291 1.00 96.38 124 VAL A N 1
ATOM 981 C CA . VAL A 1 124 ? -16.001 6.362 42.231 1.00 96.38 124 VAL A CA 1
ATOM 982 C C . VAL A 1 124 ? -15.443 6.611 43.630 1.00 96.38 124 VAL A C 1
ATOM 984 O O . VAL A 1 124 ? -16.196 6.557 44.599 1.00 96.38 124 VAL A O 1
ATOM 987 N N . TYR A 1 125 ? -14.154 6.936 43.758 1.00 96.38 125 TYR A N 1
ATOM 988 C CA . TYR A 1 125 ? -13.535 7.188 45.061 1.00 96.38 125 TYR A CA 1
ATOM 989 C C . TYR A 1 125 ? -14.148 8.407 45.765 1.00 96.38 125 TYR A C 1
ATOM 991 O O . TYR A 1 125 ? -14.498 8.351 46.951 1.00 96.38 125 TYR A O 1
ATOM 999 N N . GLY A 1 126 ? -14.337 9.500 45.020 1.00 92.25 126 GLY A N 1
ATOM 1000 C CA . GLY A 1 126 ? -14.976 10.712 45.524 1.00 92.25 126 GLY A CA 1
ATOM 1001 C C . GLY A 1 126 ? -16.444 10.484 45.890 1.00 92.25 126 GLY A C 1
ATOM 1002 O O . GLY A 1 126 ? -16.862 10.798 47.007 1.00 92.25 126 GLY A O 1
ATOM 1003 N N . GLY A 1 127 ? -17.215 9.881 44.983 1.00 95.56 127 GLY A N 1
ATOM 1004 C CA . GLY A 1 127 ? -18.640 9.621 45.172 1.00 95.56 127 GLY A CA 1
ATOM 1005 C C . GLY A 1 127 ? -18.921 8.668 46.331 1.00 95.56 127 GLY A C 1
ATOM 1006 O O . GLY A 1 127 ? -19.769 8.958 47.175 1.00 95.56 127 GLY A O 1
ATOM 1007 N N . LEU A 1 128 ? -18.163 7.572 46.434 1.00 95.25 128 LEU A N 1
ATOM 1008 C CA . LEU A 1 128 ? -18.323 6.588 47.503 1.00 95.25 128 LEU A CA 1
ATOM 1009 C C . LEU A 1 128 ? -18.049 7.202 48.878 1.00 95.25 128 LEU A C 1
ATOM 1011 O O . LEU A 1 128 ? -18.817 6.988 49.814 1.00 95.25 128 LEU A O 1
ATOM 1015 N N . THR A 1 129 ? -16.996 8.012 48.997 1.00 94.88 129 THR A N 1
ATOM 1016 C CA . THR A 1 129 ? -16.630 8.661 50.264 1.00 94.88 129 THR A CA 1
ATOM 1017 C C . THR A 1 129 ? -17.720 9.622 50.744 1.00 94.88 129 THR A C 1
ATOM 1019 O O . THR A 1 129 ? -18.082 9.620 51.925 1.00 94.88 129 THR A O 1
ATOM 1022 N N . VAL A 1 130 ? -18.272 10.432 49.837 1.00 94.31 130 VAL A N 1
ATOM 1023 C CA . VAL A 1 130 ? -19.341 11.389 50.159 1.00 94.31 130 VAL A CA 1
ATOM 1024 C C . VAL A 1 130 ? -20.644 10.664 50.490 1.00 94.31 130 VAL A C 1
ATOM 1026 O O . VAL A 1 130 ? -21.263 10.960 51.515 1.00 94.31 130 VAL A O 1
ATOM 1029 N N . ALA A 1 131 ? -21.029 9.673 49.681 1.00 94.19 131 ALA A N 1
ATOM 1030 C CA . ALA A 1 131 ? -22.233 8.881 49.905 1.00 94.19 131 ALA A CA 1
ATOM 1031 C C . ALA A 1 131 ? -22.192 8.177 51.265 1.00 94.19 131 ALA A C 1
ATOM 1033 O O . ALA A 1 131 ? -23.153 8.247 52.027 1.00 94.19 131 ALA A O 1
ATOM 1034 N N . LEU A 1 132 ? -21.060 7.565 51.627 1.00 90.19 132 LEU A N 1
ATOM 1035 C CA . LEU A 1 132 ? -20.925 6.867 52.902 1.00 90.19 132 LEU A CA 1
ATOM 1036 C C . LEU A 1 132 ? -21.043 7.830 54.093 1.00 90.19 132 LEU A C 1
ATOM 1038 O O . LEU A 1 132 ? -21.786 7.554 55.035 1.00 90.19 132 LEU A O 1
ATOM 1042 N N . ARG A 1 133 ? -20.381 8.997 54.033 1.00 92.50 133 ARG A N 1
ATOM 1043 C CA . ARG A 1 133 ? -20.489 10.033 55.078 1.00 92.50 133 ARG A CA 1
ATOM 1044 C C . ARG A 1 133 ? -21.913 10.553 55.256 1.00 92.50 133 ARG A C 1
ATOM 1046 O O . ARG A 1 133 ? -22.282 10.897 56.374 1.00 92.50 133 ARG A O 1
ATOM 1053 N N . MET A 1 134 ? -22.704 10.602 54.188 1.00 90.94 134 MET A N 1
ATOM 1054 C CA . MET A 1 134 ? -24.104 11.019 54.254 1.00 90.94 134 MET A CA 1
ATOM 1055 C C . MET A 1 134 ? -25.015 9.892 54.758 1.00 90.94 134 MET A C 1
ATOM 1057 O O . MET A 1 134 ? -25.888 10.127 55.590 1.00 90.94 134 MET A O 1
ATOM 1061 N N . CYS A 1 135 ? -24.789 8.654 54.317 1.00 90.50 135 CYS A N 1
ATOM 1062 C CA . CYS A 1 135 ? -25.614 7.502 54.677 1.00 90.50 135 CYS A CA 1
ATOM 1063 C C . CYS A 1 135 ? -25.439 7.070 56.140 1.00 90.50 135 CYS A C 1
ATOM 1065 O O . CYS A 1 135 ? -26.423 6.700 56.778 1.00 90.50 135 CYS A O 1
ATOM 1067 N N . ILE A 1 136 ? -24.227 7.148 56.704 1.00 91.31 136 ILE A N 1
ATOM 1068 C CA . ILE A 1 136 ? -23.945 6.745 58.094 1.00 91.31 136 ILE A CA 1
ATOM 1069 C C . ILE A 1 136 ? -24.840 7.466 59.127 1.00 91.31 136 ILE A C 1
ATOM 1071 O O . ILE A 1 136 ? -25.507 6.773 59.899 1.00 91.31 136 ILE A O 1
ATOM 1075 N N . PRO A 1 137 ? -24.928 8.811 59.186 1.00 89.12 137 PRO A N 1
ATOM 1076 C CA . PRO A 1 137 ? -25.751 9.488 60.189 1.00 89.12 137 PRO A CA 1
ATOM 1077 C C . PRO A 1 137 ? -27.247 9.205 60.011 1.00 89.12 137 PRO A C 1
ATOM 1079 O O . PRO A 1 137 ? -27.964 9.090 61.006 1.00 89.12 137 PRO A O 1
ATOM 1082 N N . TYR A 1 138 ? -27.721 9.045 58.772 1.00 88.19 138 TYR A N 1
ATOM 1083 C CA . TYR A 1 138 ? -29.109 8.671 58.495 1.00 88.19 138 TYR A CA 1
ATOM 1084 C C . TYR A 1 138 ? -29.418 7.247 58.960 1.00 88.19 138 TYR A C 1
ATOM 1086 O O . TYR A 1 138 ? -30.401 7.039 59.672 1.00 88.19 138 TYR A O 1
ATOM 1094 N N . ALA A 1 139 ? -28.555 6.284 58.631 1.00 87.75 139 ALA A N 1
ATOM 1095 C CA . ALA A 1 139 ? -28.700 4.896 59.056 1.00 87.75 139 ALA A CA 1
ATOM 1096 C C . ALA A 1 139 ? -28.658 4.770 60.587 1.00 87.75 139 ALA A C 1
ATOM 1098 O O . ALA A 1 139 ? -29.512 4.104 61.175 1.00 87.75 139 ALA A O 1
ATOM 1099 N N . VAL A 1 140 ? -27.728 5.468 61.251 1.00 91.69 140 VAL A N 1
ATOM 1100 C CA . VAL A 1 140 ? -27.619 5.484 62.718 1.00 91.69 140 VAL A CA 1
ATOM 1101 C C . VAL A 1 140 ? -28.851 6.121 63.360 1.00 91.69 140 VAL A C 1
ATOM 1103 O O . VAL A 1 140 ? -29.419 5.532 64.279 1.00 91.69 140 VAL A O 1
ATOM 1106 N N . ARG A 1 141 ? -29.322 7.281 62.875 1.00 86.69 141 ARG A N 1
ATOM 1107 C CA . ARG A 1 141 ? -30.556 7.910 63.385 1.00 86.69 141 ARG A CA 1
ATOM 1108 C C . ARG A 1 141 ? -31.765 6.998 63.216 1.00 86.69 141 ARG A C 1
ATOM 1110 O O . ARG A 1 141 ? -32.537 6.835 64.156 1.00 86.69 141 ARG A O 1
ATOM 1117 N N . PHE A 1 142 ? -31.909 6.368 62.055 1.00 86.19 142 PHE A N 1
ATOM 1118 C CA . PHE A 1 142 ? -33.006 5.444 61.784 1.00 86.19 142 PHE A CA 1
ATOM 1119 C C . PHE A 1 142 ? -32.984 4.231 62.728 1.00 86.19 142 PHE A C 1
ATOM 1121 O O . PHE A 1 142 ? -34.010 3.862 63.306 1.00 86.19 142 PHE A O 1
ATOM 1128 N N . TRP A 1 143 ? -31.806 3.643 62.949 1.00 86.31 143 TRP A N 1
ATOM 1129 C CA . TRP A 1 143 ? -31.650 2.482 63.824 1.00 86.31 143 TRP A CA 1
ATOM 1130 C C . TRP A 1 143 ? -31.840 2.832 65.309 1.00 86.31 143 TRP A C 1
ATOM 1132 O O . TRP A 1 143 ? -32.512 2.100 66.043 1.00 86.31 143 TRP A O 1
ATOM 1142 N N . CYS A 1 144 ? -31.327 3.985 65.750 1.00 80.69 144 CYS A N 1
ATOM 1143 C CA . CYS A 1 144 ? -31.550 4.508 67.098 1.00 80.69 144 CYS A CA 1
ATOM 1144 C C . CYS A 1 144 ? -33.030 4.822 67.354 1.00 80.69 144 CYS A C 1
ATOM 1146 O O . CYS A 1 144 ? -33.558 4.405 68.385 1.00 80.69 144 CYS A O 1
ATOM 1148 N N . ASN A 1 145 ? -33.726 5.470 66.414 1.00 80.19 145 ASN A N 1
ATOM 1149 C CA . ASN A 1 145 ? -35.152 5.782 66.550 1.00 80.19 145 ASN A CA 1
ATOM 1150 C C . ASN A 1 145 ? -36.003 4.509 66.669 1.00 80.19 145 ASN A C 1
ATOM 1152 O O . ASN A 1 145 ? -36.879 4.437 67.532 1.00 80.19 145 ASN A O 1
ATOM 1156 N N . ARG A 1 146 ? -35.689 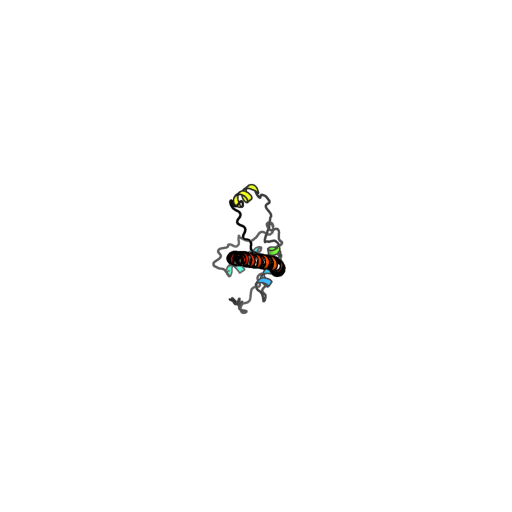3.463 65.891 1.00 78.25 146 ARG A N 1
ATOM 1157 C CA . ARG A 1 146 ? -36.330 2.143 66.029 1.00 78.25 146 ARG A CA 1
ATOM 1158 C C . ARG A 1 146 ? -36.079 1.499 67.395 1.00 78.25 146 ARG A C 1
ATOM 1160 O O . ARG A 1 146 ? -37.005 0.959 67.994 1.00 78.25 146 ARG A O 1
ATOM 1167 N N . LYS A 1 147 ? -34.854 1.574 67.931 1.00 75.00 147 LYS A N 1
ATOM 1168 C CA . LYS A 1 147 ? -34.556 1.039 69.274 1.00 75.00 147 LYS A CA 1
ATOM 1169 C C . LYS A 1 147 ? -35.251 1.811 70.397 1.00 75.00 147 LYS A C 1
ATOM 1171 O O . LYS A 1 147 ? -35.643 1.197 71.388 1.00 75.00 147 LYS A O 1
ATOM 1176 N N . VAL A 1 148 ? -35.391 3.130 70.275 1.00 71.75 148 VAL A N 1
ATOM 1177 C CA . VAL A 1 148 ? -36.094 3.958 71.269 1.00 71.75 148 VAL A CA 1
ATOM 1178 C C . VAL A 1 148 ? -37.600 3.690 71.240 1.00 71.75 148 VAL A C 1
ATOM 1180 O O . VAL A 1 148 ? -38.178 3.502 72.308 1.00 71.75 148 VAL A O 1
ATOM 1183 N N . ALA A 1 149 ? -38.212 3.560 70.057 1.00 69.38 149 ALA A N 1
ATOM 1184 C CA . ALA A 1 149 ? -39.617 3.164 69.920 1.00 69.38 149 ALA A CA 1
ATOM 1185 C C . ALA A 1 149 ? -39.898 1.819 70.619 1.00 69.38 149 ALA A C 1
ATOM 1187 O O . ALA A 1 149 ? -40.752 1.748 71.500 1.00 69.38 149 ALA A O 1
ATOM 1188 N N . ASN A 1 150 ? -39.064 0.804 70.363 1.00 63.34 150 ASN A N 1
ATOM 1189 C CA . ASN A 1 150 ? -39.189 -0.510 71.007 1.00 63.34 150 ASN A CA 1
ATOM 1190 C C . ASN A 1 150 ? -38.940 -0.483 72.531 1.00 63.34 150 ASN A C 1
ATOM 1192 O O . ASN A 1 150 ? -39.450 -1.336 73.258 1.00 63.34 150 ASN A O 1
ATOM 1196 N N . ARG A 1 151 ? -38.138 0.459 73.057 1.00 60.41 151 ARG A N 1
ATOM 1197 C CA . ARG A 1 151 ? -37.946 0.617 74.515 1.00 60.41 151 ARG A CA 1
ATOM 1198 C C . ARG A 1 151 ? -39.105 1.345 75.193 1.00 60.41 151 ARG A C 1
ATOM 1200 O O . ARG A 1 151 ? -39.384 1.041 76.351 1.00 60.41 151 ARG A O 1
ATOM 1207 N N . ASN A 1 152 ? -39.765 2.273 74.505 1.00 60.19 152 ASN A N 1
ATOM 1208 C CA . ASN A 1 152 ? -40.923 2.989 75.039 1.00 60.19 152 ASN A CA 1
ATOM 1209 C C . ASN A 1 152 ? -42.151 2.077 75.142 1.00 60.19 152 ASN A C 1
ATOM 1211 O O . ASN A 1 152 ? -42.866 2.158 76.137 1.00 60.19 152 ASN A O 1
ATOM 1215 N N . GLU A 1 153 ? -42.328 1.141 74.205 1.00 60.78 153 GLU A N 1
ATOM 1216 C CA . GLU A 1 153 ? -43.340 0.081 74.320 1.00 60.78 153 GLU A CA 1
ATOM 1217 C C . GLU A 1 153 ? -43.087 -0.804 75.554 1.00 60.78 153 GLU A C 1
ATOM 1219 O O . GLU A 1 153 ? -43.967 -0.941 76.396 1.00 60.78 153 GLU A O 1
ATOM 1224 N N . ARG A 1 154 ? -41.844 -1.257 75.787 1.00 57.34 154 ARG A N 1
ATOM 1225 C CA . ARG A 1 154 ? -41.493 -2.043 76.994 1.00 57.34 154 ARG A CA 1
ATOM 1226 C C . ARG A 1 154 ? -41.562 -1.276 78.326 1.00 57.34 154 ARG A C 1
ATOM 1228 O O . ARG A 1 154 ? -41.578 -1.908 79.382 1.00 57.34 154 ARG A O 1
ATOM 1235 N N . LYS A 1 155 ? -41.521 0.064 78.319 1.00 53.75 155 LYS A N 1
ATOM 1236 C CA . LYS A 1 155 ? -41.701 0.904 79.524 1.00 53.75 155 LYS A CA 1
ATOM 1237 C C . LYS A 1 155 ? -43.173 1.213 79.805 1.00 53.75 155 LYS A C 1
ATOM 1239 O O . LYS A 1 155 ? -43.516 1.395 80.970 1.00 53.75 155 LYS A O 1
ATOM 1244 N N . LYS A 1 156 ? -44.029 1.241 78.779 1.00 50.91 156 LYS A N 1
ATOM 1245 C CA . LYS A 1 156 ? -45.487 1.387 78.921 1.00 50.91 156 LYS A CA 1
ATOM 1246 C C . LYS A 1 156 ? -46.099 0.211 79.695 1.00 50.91 156 LYS A C 1
ATOM 1248 O O . LYS A 1 156 ? -46.978 0.432 80.518 1.00 50.91 156 LYS A O 1
ATOM 1253 N N . ASP A 1 157 ? -45.530 -0.985 79.544 1.00 55.88 157 ASP A N 1
ATOM 1254 C CA . ASP A 1 157 ? -45.907 -2.197 80.295 1.00 55.88 157 ASP A CA 1
ATOM 1255 C C . ASP A 1 157 ? -45.366 -2.243 81.738 1.00 55.88 157 ASP A C 1
ATOM 1257 O O . ASP A 1 157 ? -45.596 -3.205 82.467 1.00 55.88 157 ASP A O 1
ATOM 1261 N N . ARG A 1 158 ? -44.610 -1.223 82.169 1.00 53.09 158 ARG A N 1
ATOM 1262 C CA . ARG A 1 158 ? -43.960 -1.170 83.489 1.00 53.09 158 ARG A CA 1
ATOM 1263 C C . ARG A 1 158 ? -44.284 0.120 84.255 1.00 53.09 158 ARG A C 1
ATOM 1265 O O . ARG A 1 158 ? -43.441 0.633 84.990 1.00 53.09 158 ARG A O 1
ATOM 1272 N N . ALA A 1 159 ? -45.490 0.658 84.065 1.00 51.34 159 ALA A N 1
ATOM 1273 C CA . ALA A 1 159 ? -46.021 1.727 84.908 1.00 51.34 159 ALA A CA 1
ATOM 1274 C C . ALA A 1 159 ? -46.255 1.197 86.342 1.00 51.34 159 ALA A C 1
ATOM 1276 O O . ALA A 1 159 ? -46.782 0.093 86.491 1.00 51.34 159 ALA A O 1
ATOM 1277 N N . PRO A 1 160 ? -45.860 1.927 87.403 1.00 51.44 160 PRO A N 1
ATOM 1278 C CA . PRO A 1 160 ? -46.086 1.477 88.771 1.00 51.44 160 PRO A CA 1
ATOM 1279 C C . PRO A 1 160 ? -47.584 1.529 89.098 1.00 51.44 160 PRO A C 1
ATOM 1281 O O . PRO A 1 160 ? -48.210 2.587 89.017 1.00 51.44 160 PRO A O 1
ATOM 1284 N N . CYS A 1 161 ? -48.160 0.388 89.479 1.00 48.22 161 CYS A N 1
ATOM 1285 C CA . CYS A 1 161 ? -49.480 0.348 90.099 1.00 48.22 161 CYS A CA 1
ATOM 1286 C C . CYS A 1 161 ? -49.411 1.046 91.465 1.00 48.22 161 CYS A C 1
ATOM 1288 O O . CYS A 1 161 ? -48.699 0.591 92.360 1.00 48.22 161 CYS A O 1
ATOM 1290 N N . TYR A 1 162 ? -50.157 2.139 91.625 1.00 46.88 162 TYR A N 1
ATOM 1291 C CA . TYR A 1 162 ? -50.440 2.737 92.928 1.00 46.88 162 TYR A CA 1
ATOM 1292 C C . TYR A 1 162 ? -51.462 1.865 93.665 1.00 46.88 162 TYR A C 1
ATOM 1294 O O . TYR A 1 162 ? -52.521 1.560 93.118 1.00 46.88 162 TYR A O 1
ATOM 1302 N N . ILE A 1 163 ? -51.143 1.472 94.899 1.00 41.94 163 ILE A N 1
ATOM 1303 C CA . ILE A 1 163 ? -52.063 0.780 95.809 1.00 41.94 163 ILE A CA 1
ATOM 1304 C C . ILE A 1 163 ? -52.686 1.841 96.720 1.00 41.94 163 ILE A C 1
ATOM 1306 O O . ILE A 1 163 ? -51.967 2.656 97.300 1.00 41.94 163 ILE A O 1
ATOM 1310 N N . LYS A 1 164 ? -54.019 1.848 96.762 1.00 41.34 164 LYS A N 1
ATOM 1311 C CA . LYS A 1 164 ? -54.872 2.676 97.618 1.00 41.34 164 LYS A CA 1
ATOM 1312 C C . LYS A 1 164 ? -55.176 1.936 98.914 1.00 41.34 164 LYS A C 1
ATOM 1314 O O . LYS A 1 164 ? -55.337 0.698 98.828 1.00 41.34 164 LYS A O 1
#

Nearest 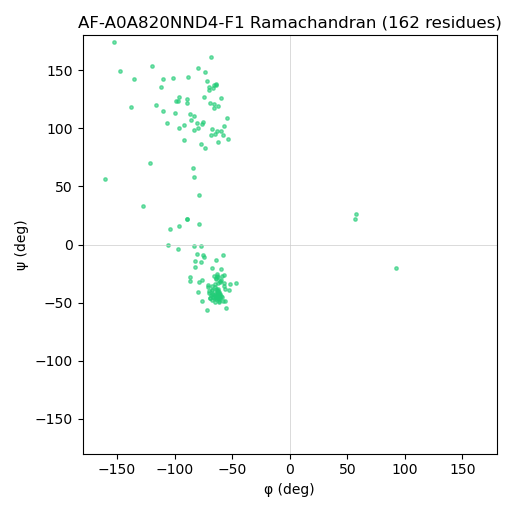PDB structures (foldseek):
  3bvo-assembly1_A  TM=1.793E-01  e=9.550E+00  Homo sapiens

Solvent-accessible surface area (backbone atoms only — not comparable to full-atom values): 10328 Å² total; per-residue (Å²): 140,80,81,79,83,77,79,76,91,80,64,88,73,75,77,53,62,44,63,50,85,54,99,46,64,65,61,19,46,33,66,11,23,63,37,30,51,59,34,57,66,54,41,48,59,56,43,66,79,38,80,85,58,91,72,61,72,84,72,52,50,59,77,91,80,46,74,65,63,57,80,48,29,42,42,60,38,55,76,52,70,68,64,65,76,85,78,83,82,67,57,60,67,60,56,47,68,74,68,59,68,96,68,89,81,82,79,84,76,75,72,79,46,72,64,59,56,50,52,50,52,53,48,51,56,53,49,50,56,53,52,48,67,58,46,51,61,53,52,50,50,55,52,50,51,53,52,51,55,59,48,51,57,64,46,66,81,60,67,83,82,83,83,131